Protein AF-A0A929D442-F1 (afdb_monomer_lite)

Foldseek 3Di:
DVVVVVVVVVVVVVVVVVVVVVVVVVPPDDPPPPPPPDDDADDDDPDDPDDPVNCVVPDDDDDDDDPDDDDSD

Structure (mmCIF, N/CA/C/O backbone):
data_AF-A0A929D442-F1
#
_entry.id   AF-A0A929D442-F1
#
loop_
_atom_site.group_PDB
_atom_site.id
_atom_site.type_symbol
_atom_site.label_atom_id
_atom_site.label_alt_id
_atom_site.label_comp_id
_atom_site.label_asym_id
_atom_site.label_entity_id
_atom_site.label_seq_id
_atom_site.pdbx_PDB_ins_code
_atom_site.Cartn_x
_atom_site.Cartn_y
_atom_site.Cartn_z
_atom_site.occupancy
_atom_site.B_iso_or_equiv
_atom_site.auth_seq_id
_atom_site.auth_comp_id
_atom_site.auth_asym_id
_atom_site.auth_atom_id
_atom_site.pdbx_PDB_model_num
ATOM 1 N N . MET A 1 1 ? 46.274 -11.051 -59.447 1.00 59.38 1 MET A N 1
ATOM 2 C CA . MET A 1 1 ? 46.194 -9.953 -58.450 1.00 59.38 1 MET A CA 1
ATOM 3 C C . MET A 1 1 ? 44.862 -9.906 -57.701 1.00 59.38 1 MET A C 1
ATOM 5 O O . MET A 1 1 ? 44.892 -9.732 -56.493 1.00 59.38 1 MET A O 1
ATOM 9 N N . ILE A 1 2 ? 43.728 -10.167 -58.362 1.00 65.81 2 ILE A N 1
ATOM 10 C CA . ILE A 1 2 ? 42.365 -10.124 -57.784 1.00 65.81 2 ILE A CA 1
ATOM 11 C C . ILE A 1 2 ? 42.175 -11.031 -56.544 1.00 65.81 2 ILE A C 1
ATOM 13 O O . ILE A 1 2 ? 41.556 -10.631 -55.568 1.00 65.81 2 ILE A O 1
ATOM 17 N N . LYS A 1 3 ? 42.778 -12.231 -56.520 1.00 64.38 3 LYS A N 1
ATOM 18 C CA . LYS A 1 3 ? 42.670 -13.161 -55.374 1.00 64.38 3 LYS A CA 1
ATOM 19 C C . LYS A 1 3 ? 43.351 -12.648 -54.092 1.00 64.38 3 LYS A C 1
ATOM 21 O O . LYS A 1 3 ? 42.904 -12.971 -53.000 1.00 64.38 3 LYS A O 1
ATOM 26 N N . LYS A 1 4 ? 44.417 -11.842 -54.216 1.00 66.75 4 LYS A N 1
ATOM 27 C CA . LYS A 1 4 ? 45.156 -11.286 -53.066 1.00 66.75 4 LYS A CA 1
ATOM 28 C C . LYS A 1 4 ? 44.412 -10.102 -52.441 1.00 66.75 4 LYS A C 1
ATOM 30 O O . LYS A 1 4 ? 44.351 -10.025 -51.222 1.00 66.75 4 LYS A O 1
ATOM 35 N N . SER A 1 5 ? 43.795 -9.229 -53.248 1.00 67.19 5 SER A N 1
ATOM 36 C CA . SER A 1 5 ? 42.955 -8.140 -52.720 1.00 67.19 5 SER A CA 1
ATOM 37 C C . SER A 1 5 ? 41.661 -8.665 -52.090 1.00 67.19 5 SER A C 1
ATOM 39 O O . SER A 1 5 ? 41.208 -8.119 -51.087 1.00 67.19 5 SER A O 1
ATOM 41 N N . LEU A 1 6 ? 41.106 -9.765 -52.615 1.00 78.62 6 LEU A N 1
ATOM 42 C CA . LEU A 1 6 ? 39.960 -10.452 -52.014 1.00 78.62 6 LEU A CA 1
ATOM 43 C C . LEU A 1 6 ? 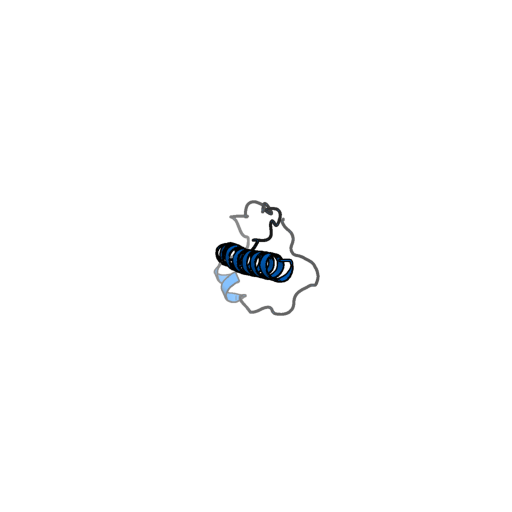40.307 -11.060 -50.643 1.00 78.62 6 LEU A C 1
ATOM 45 O O . LEU A 1 6 ? 39.558 -10.903 -49.688 1.00 78.62 6 LEU A O 1
ATOM 49 N N . LEU A 1 7 ? 41.474 -11.698 -50.510 1.00 80.25 7 LEU A N 1
ATOM 50 C CA . LEU A 1 7 ? 41.914 -12.273 -49.233 1.00 80.25 7 LEU A CA 1
ATOM 51 C C . LEU A 1 7 ? 42.128 -11.195 -48.152 1.00 80.25 7 LEU A C 1
ATOM 53 O O . LEU A 1 7 ? 41.752 -11.383 -46.997 1.00 80.25 7 LEU A O 1
ATOM 57 N N . VAL A 1 8 ? 42.712 -10.052 -48.530 1.00 82.31 8 VAL A N 1
ATOM 58 C CA . VAL A 1 8 ? 42.981 -8.933 -47.610 1.00 82.31 8 VAL A CA 1
ATOM 59 C C . VAL A 1 8 ? 41.687 -8.253 -47.160 1.00 82.31 8 VAL A C 1
ATOM 61 O O . VAL A 1 8 ? 41.542 -7.940 -45.981 1.00 82.31 8 VAL A O 1
ATOM 64 N N . THR A 1 9 ? 40.725 -8.074 -48.068 1.00 81.00 9 THR A N 1
ATOM 65 C CA . THR A 1 9 ? 39.416 -7.495 -47.726 1.00 81.00 9 THR A CA 1
ATOM 66 C C . THR A 1 9 ? 38.608 -8.420 -46.819 1.00 81.00 9 THR A C 1
ATOM 68 O O . THR A 1 9 ? 38.086 -7.958 -45.808 1.00 81.00 9 THR A O 1
ATOM 71 N N . VAL A 1 10 ? 38.590 -9.730 -47.090 1.00 85.25 10 VAL A N 1
ATOM 72 C CA . VAL A 1 10 ? 37.918 -10.713 -46.221 1.00 85.25 10 VAL A CA 1
ATOM 73 C C . VAL A 1 10 ? 38.552 -10.742 -44.827 1.00 85.25 10 VAL A C 1
ATOM 75 O O . VAL A 1 10 ? 37.837 -10.616 -43.834 1.00 85.25 10 VAL A O 1
ATOM 78 N N . SER A 1 11 ? 39.883 -10.811 -44.731 1.00 82.38 11 SER A N 1
ATOM 79 C CA . SER A 1 11 ? 40.589 -10.773 -43.440 1.00 82.38 11 SER A CA 1
ATOM 80 C C . SER A 1 11 ? 40.274 -9.495 -42.648 1.00 82.38 11 SER A C 1
ATOM 82 O O . SER A 1 11 ? 39.945 -9.560 -41.463 1.00 82.38 11 SER A O 1
ATOM 84 N N . GLY A 1 12 ? 40.260 -8.338 -43.321 1.00 87.19 12 GLY A N 1
ATOM 85 C CA . GLY A 1 12 ? 39.897 -7.060 -42.705 1.00 87.19 12 GLY A CA 1
ATOM 86 C C . GLY A 1 12 ? 38.469 -7.039 -42.154 1.00 87.19 12 GLY A C 1
ATOM 87 O O . GLY A 1 12 ? 38.255 -6.584 -41.032 1.00 87.19 12 GLY A O 1
ATOM 88 N N . THR A 1 13 ? 37.496 -7.584 -42.895 1.00 84.06 13 THR A N 1
ATOM 89 C CA . THR A 1 13 ? 36.101 -7.657 -42.422 1.00 84.06 13 THR A CA 1
ATOM 90 C C . THR A 1 13 ? 35.933 -8.575 -41.212 1.00 84.06 13 THR A C 1
ATOM 92 O O . THR A 1 13 ? 35.201 -8.232 -40.289 1.00 84.06 13 THR A O 1
ATOM 95 N N . VAL A 1 14 ? 36.653 -9.700 -41.161 1.00 88.56 14 VAL A N 1
ATOM 96 C CA . VAL A 1 14 ? 36.596 -10.633 -40.024 1.00 88.56 14 VAL A CA 1
ATOM 97 C C . VAL A 1 14 ? 37.173 -9.991 -38.763 1.00 88.56 14 VAL A C 1
ATOM 99 O O . VAL A 1 14 ? 36.549 -10.046 -37.706 1.00 88.56 14 VAL A O 1
ATOM 102 N N . VAL A 1 15 ? 38.323 -9.320 -38.873 1.00 88.00 15 VAL A N 1
ATOM 103 C CA . VAL A 1 15 ? 38.932 -8.604 -37.739 1.00 88.00 15 VAL A CA 1
ATOM 104 C C . VAL A 1 15 ? 38.023 -7.473 -37.252 1.00 88.00 15 VAL A C 1
ATOM 106 O O . VAL A 1 15 ? 37.854 -7.293 -36.045 1.00 88.00 15 VAL A O 1
ATOM 109 N N . PHE A 1 16 ? 37.380 -6.752 -38.173 1.00 85.50 16 PHE A N 1
ATOM 110 C CA . PHE A 1 16 ? 36.427 -5.698 -37.834 1.00 85.50 16 PHE A CA 1
ATOM 111 C C . PHE A 1 16 ? 35.210 -6.236 -37.066 1.00 85.50 16 PHE A C 1
ATOM 113 O O . PHE A 1 16 ? 34.825 -5.661 -36.049 1.00 85.50 16 PHE A O 1
ATOM 120 N N . LEU A 1 17 ? 34.643 -7.371 -37.490 1.00 85.25 17 LEU A N 1
ATOM 121 C CA . LEU A 1 17 ? 33.518 -8.007 -36.797 1.00 85.25 17 LEU A CA 1
ATOM 122 C C . LEU A 1 17 ? 33.896 -8.496 -35.390 1.00 85.25 17 LEU A C 1
ATOM 124 O O . LEU A 1 17 ? 33.112 -8.326 -34.457 1.00 85.25 17 LEU A O 1
ATOM 128 N N . ILE A 1 18 ? 35.105 -9.039 -35.212 1.00 84.06 18 ILE A N 1
ATOM 129 C CA . ILE A 1 18 ? 35.604 -9.479 -33.897 1.00 84.06 18 ILE A CA 1
ATOM 130 C C . ILE A 1 18 ? 35.777 -8.282 -32.949 1.00 84.06 18 ILE A C 1
ATOM 132 O O . ILE A 1 18 ? 35.359 -8.347 -31.792 1.00 84.06 18 ILE A O 1
ATOM 136 N N . LEU A 1 19 ? 36.326 -7.166 -33.440 1.00 82.81 19 LEU A N 1
ATOM 137 C CA . LEU A 1 19 ? 36.468 -5.934 -32.656 1.00 82.81 19 LEU A CA 1
ATOM 138 C C . LEU A 1 19 ? 35.106 -5.342 -32.260 1.00 82.81 19 LEU A C 1
ATOM 140 O O . LEU A 1 19 ? 34.923 -4.952 -31.108 1.00 82.81 19 LEU A O 1
ATOM 144 N N . MET A 1 20 ? 34.134 -5.324 -33.177 1.00 76.88 20 MET A N 1
ATOM 145 C CA . MET A 1 20 ? 32.784 -4.818 -32.895 1.00 76.88 20 MET A CA 1
ATOM 146 C C . MET A 1 20 ? 32.020 -5.701 -31.898 1.00 76.88 20 MET A C 1
ATOM 148 O O . MET A 1 20 ? 31.344 -5.174 -31.015 1.00 76.88 20 MET A O 1
ATOM 152 N N . SER A 1 21 ? 32.186 -7.027 -31.964 1.00 73.56 21 SER A N 1
ATOM 153 C CA . SER A 1 21 ? 31.581 -7.957 -30.999 1.00 73.56 21 SER A CA 1
ATOM 154 C C . SER A 1 21 ? 32.110 -7.767 -29.570 1.00 73.56 21 SER A C 1
ATOM 156 O O . SER A 1 21 ? 31.384 -8.024 -28.607 1.00 73.56 21 SER A O 1
ATOM 158 N N . GLY A 1 22 ? 33.361 -7.325 -29.403 1.00 67.25 22 GLY A N 1
ATOM 159 C CA . GLY A 1 22 ? 33.912 -6.999 -28.084 1.00 67.25 2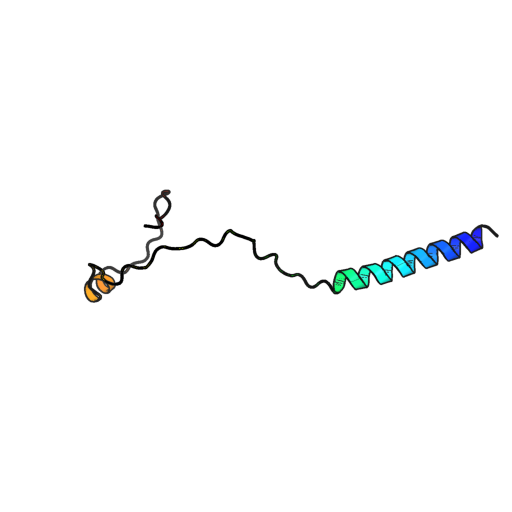2 GLY A CA 1
ATOM 160 C C . GLY A 1 22 ? 33.249 -5.767 -27.456 1.00 67.25 22 GLY A C 1
ATOM 161 O O . GLY A 1 22 ? 32.999 -5.740 -26.252 1.00 67.25 22 GLY A O 1
ATOM 162 N N . ILE A 1 23 ? 32.889 -4.775 -28.277 1.00 66.69 23 ILE A N 1
ATOM 163 C CA . ILE A 1 23 ? 32.247 -3.526 -27.832 1.00 66.69 23 ILE A CA 1
ATOM 164 C C . ILE A 1 23 ? 30.797 -3.774 -27.386 1.00 66.69 23 ILE A C 1
ATOM 166 O O . ILE A 1 23 ? 30.327 -3.153 -26.426 1.00 66.69 23 ILE A O 1
ATOM 170 N N . THR A 1 24 ? 30.093 -4.716 -28.023 1.00 62.59 24 THR A N 1
ATOM 171 C CA . THR A 1 24 ? 28.718 -5.078 -27.640 1.00 62.59 24 THR A CA 1
ATOM 172 C C . THR A 1 24 ? 28.651 -5.838 -26.313 1.00 62.59 24 THR A C 1
ATOM 174 O O . THR A 1 24 ? 27.692 -5.663 -25.572 1.00 62.59 24 THR A O 1
ATOM 177 N N . MET A 1 25 ? 29.675 -6.629 -25.966 1.00 60.69 25 MET A N 1
ATOM 178 C CA . MET A 1 25 ? 29.736 -7.382 -24.697 1.00 60.69 25 MET A CA 1
ATOM 179 C C . MET A 1 25 ? 30.011 -6.485 -23.475 1.00 60.69 25 MET A C 1
ATOM 181 O O . MET A 1 25 ? 29.614 -6.817 -22.362 1.00 60.69 25 MET A O 1
ATOM 185 N N . ALA A 1 26 ? 30.684 -5.344 -23.672 1.00 61.25 26 ALA A N 1
ATOM 186 C CA . ALA A 1 26 ? 31.003 -4.388 -22.607 1.00 61.25 26 ALA A CA 1
ATOM 187 C C . ALA A 1 26 ? 29.820 -3.479 -22.221 1.00 61.25 26 ALA A C 1
ATOM 189 O O . ALA A 1 26 ? 29.843 -2.842 -21.166 1.00 61.25 26 ALA A O 1
ATOM 190 N N . HIS A 1 27 ? 28.771 -3.430 -23.047 1.00 60.28 27 HIS A N 1
ATOM 191 C CA . HIS A 1 27 ? 27.516 -2.772 -22.701 1.00 60.28 27 HIS A CA 1
ATOM 192 C C . HIS A 1 27 ? 26.720 -3.694 -21.778 1.00 60.28 27 HIS A C 1
ATOM 194 O O . HIS A 1 27 ? 25.833 -4.427 -22.208 1.00 60.28 27 HIS A O 1
ATOM 200 N N . GLY A 1 28 ? 27.090 -3.681 -20.495 1.00 59.62 28 GLY A N 1
ATOM 201 C CA . GLY A 1 28 ? 26.373 -4.401 -19.450 1.00 59.62 28 GLY A CA 1
ATOM 202 C C . GLY A 1 28 ? 24.871 -4.142 -19.549 1.00 59.62 28 GLY A C 1
ATOM 203 O O . GLY A 1 28 ? 24.442 -3.007 -19.763 1.00 59.62 28 GLY A O 1
ATOM 204 N N . PHE A 1 29 ? 24.083 -5.207 -19.411 1.00 58.31 29 PHE A N 1
ATOM 205 C CA . PHE A 1 29 ? 22.628 -5.151 -19.406 1.00 58.31 29 PHE A CA 1
ATOM 206 C C . PHE A 1 29 ? 22.171 -4.239 -18.262 1.00 58.31 29 PHE A C 1
ATOM 208 O O . PHE A 1 29 ? 22.101 -4.654 -17.105 1.00 58.31 29 PHE A O 1
ATOM 215 N N . LYS A 1 30 ? 21.905 -2.968 -18.567 1.00 63.88 30 LYS A N 1
ATOM 216 C CA . LYS A 1 30 ? 21.126 -2.110 -17.684 1.00 63.88 30 LYS A CA 1
ATOM 217 C C . LYS A 1 30 ? 19.682 -2.539 -17.889 1.00 63.88 30 LYS A C 1
ATOM 219 O O . LYS A 1 30 ? 19.189 -2.334 -18.998 1.00 63.88 30 LYS A O 1
ATOM 224 N N . PRO A 1 31 ? 19.008 -3.140 -16.891 1.00 60.81 31 PRO A N 1
ATOM 225 C CA . PRO A 1 31 ? 17.567 -3.245 -16.980 1.00 60.81 31 PRO A CA 1
ATOM 226 C C . PRO A 1 31 ? 17.069 -1.817 -17.174 1.00 60.81 31 PRO A C 1
ATOM 228 O O . PRO A 1 31 ? 17.376 -0.929 -16.373 1.00 60.81 31 PRO A O 1
ATOM 231 N N . GLU A 1 32 ? 16.401 -1.585 -18.295 1.00 61.91 32 GLU A N 1
ATOM 232 C CA . GLU A 1 32 ? 15.647 -0.371 -18.528 1.00 61.91 32 GLU A CA 1
ATOM 233 C C . GLU A 1 32 ? 14.551 -0.404 -17.471 1.00 61.91 32 GLU A C 1
ATOM 235 O O . GLU A 1 32 ? 13.525 -1.059 -17.632 1.00 61.91 32 GLU A O 1
ATOM 240 N N . ALA A 1 33 ? 14.852 0.164 -16.297 1.00 63.28 33 ALA A N 1
ATOM 241 C CA . ALA A 1 33 ? 13.850 0.442 -15.294 1.00 63.28 33 ALA A CA 1
ATOM 242 C C . ALA A 1 33 ? 12.796 1.224 -16.058 1.00 63.28 33 ALA A C 1
ATOM 244 O O . ALA A 1 33 ? 13.114 2.311 -16.553 1.00 63.28 33 ALA A O 1
ATOM 245 N N . GLU A 1 34 ? 11.624 0.610 -16.256 1.00 62.34 34 GLU A N 1
ATOM 246 C CA . GLU A 1 34 ? 10.524 1.240 -16.963 1.00 62.34 34 GLU A CA 1
ATOM 247 C C . GLU A 1 34 ? 10.470 2.674 -16.465 1.00 62.34 34 GLU A C 1
ATOM 249 O O . GLU A 1 34 ? 10.371 2.918 -15.257 1.00 62.34 34 GLU A O 1
ATOM 254 N N . SER A 1 35 ? 10.618 3.626 -17.385 1.00 59.28 35 SER A N 1
ATOM 255 C CA . SER A 1 35 ? 10.401 5.035 -17.096 1.00 59.28 35 SER A CA 1
ATOM 256 C C . SER A 1 35 ? 8.897 5.236 -16.896 1.00 59.28 35 SER A C 1
ATOM 258 O O . SER A 1 35 ? 8.214 5.937 -17.638 1.00 59.28 35 SER A O 1
ATOM 260 N N . GLY A 1 36 ? 8.344 4.535 -15.909 1.00 63.38 36 GLY A N 1
ATOM 261 C CA . GLY A 1 36 ? 7.032 4.771 -15.380 1.00 63.38 36 GLY A CA 1
ATOM 262 C C . GLY A 1 36 ? 7.050 6.172 -14.802 1.00 63.38 36 GLY A C 1
ATOM 263 O O . GLY A 1 36 ? 7.927 6.547 -14.021 1.00 63.38 36 GLY A O 1
ATOM 264 N N . LYS A 1 37 ? 6.074 6.971 -15.217 1.00 78.06 37 LYS A N 1
ATOM 265 C CA . LYS A 1 37 ? 5.784 8.268 -14.618 1.00 78.06 37 LYS A CA 1
ATOM 266 C C . LYS A 1 37 ? 5.704 8.091 -13.099 1.00 78.06 37 LYS A C 1
ATOM 268 O O . LYS A 1 37 ? 4.874 7.322 -12.621 1.00 78.06 37 LYS A O 1
ATOM 273 N N . THR A 1 38 ? 6.544 8.797 -12.341 1.00 86.00 38 THR A N 1
ATOM 274 C CA . THR A 1 38 ? 6.491 8.774 -10.874 1.00 86.00 38 THR A CA 1
ATOM 275 C C . THR A 1 38 ? 5.088 9.159 -10.406 1.00 86.00 38 THR A C 1
ATOM 277 O O . THR A 1 38 ? 4.631 10.278 -10.653 1.00 86.00 38 THR A O 1
ATOM 280 N N . ILE A 1 39 ? 4.399 8.242 -9.727 1.00 87.50 39 ILE A N 1
ATOM 281 C CA . ILE A 1 39 ? 3.066 8.490 -9.174 1.00 87.50 39 ILE A CA 1
ATOM 282 C C . ILE A 1 39 ? 3.244 9.147 -7.804 1.00 87.50 39 ILE A C 1
ATOM 284 O O . ILE A 1 39 ? 3.721 8.517 -6.862 1.00 87.50 39 ILE A O 1
ATOM 288 N N . LYS A 1 40 ? 2.879 10.428 -7.689 1.00 91.44 40 LYS A N 1
ATOM 289 C CA . LYS A 1 40 ? 2.823 11.112 -6.391 1.00 91.44 40 LYS A CA 1
ATOM 290 C C . LYS A 1 40 ? 1.606 10.607 -5.622 1.00 91.44 40 LYS A C 1
ATOM 292 O O . LYS A 1 40 ? 0.485 10.727 -6.106 1.00 91.44 40 LYS A O 1
ATOM 297 N N . LEU A 1 41 ? 1.842 10.047 -4.442 1.00 93.50 41 LEU A N 1
ATOM 298 C CA . LEU A 1 41 ? 0.793 9.599 -3.532 1.00 93.50 41 LEU A CA 1
ATOM 299 C C . LEU A 1 41 ? 0.316 10.768 -2.654 1.00 93.50 41 LEU A C 1
ATOM 301 O O . LEU A 1 41 ? 1.099 11.692 -2.410 1.00 93.50 41 LEU A O 1
ATOM 305 N N . PRO A 1 42 ? -0.939 10.746 -2.174 1.00 94.56 42 PRO A N 1
ATOM 306 C CA . PRO A 1 42 ? -1.402 11.697 -1.167 1.00 94.56 42 PRO A CA 1
ATOM 307 C C . PRO A 1 42 ? -0.627 11.524 0.143 1.00 94.56 42 PRO A C 1
ATOM 309 O O . PRO A 1 42 ? -0.062 10.462 0.427 1.00 94.56 42 PRO A O 1
ATOM 312 N N . GLU A 1 43 ? -0.696 12.534 1.004 1.00 95.44 43 GLU A N 1
ATOM 313 C CA . GLU A 1 43 ? -0.219 12.385 2.373 1.00 95.44 43 GLU A CA 1
ATOM 314 C C . GLU A 1 43 ? -1.048 11.327 3.138 1.00 95.44 43 GLU A C 1
ATOM 316 O O . GLU A 1 43 ? -2.272 11.190 2.956 1.00 95.44 43 GLU A O 1
ATOM 321 N N . PRO A 1 44 ? -0.403 10.508 3.987 1.00 93.69 44 PRO A N 1
ATOM 322 C CA . PRO A 1 44 ? -1.110 9.532 4.797 1.00 93.69 44 PRO A CA 1
ATOM 323 C C . PRO A 1 44 ? -1.974 10.230 5.852 1.00 93.69 44 PRO A C 1
ATOM 325 O O . PRO A 1 44 ? -1.665 11.311 6.338 1.00 93.69 44 PRO A O 1
ATOM 328 N N . ARG A 1 45 ? -3.062 9.564 6.251 1.00 92.69 45 ARG A N 1
ATOM 329 C CA . ARG A 1 45 ? -3.819 9.982 7.435 1.00 92.69 45 ARG A CA 1
ATOM 330 C C . ARG A 1 45 ? -3.124 9.361 8.637 1.00 92.69 45 ARG A C 1
ATOM 332 O O . ARG A 1 45 ? -3.002 8.139 8.672 1.00 92.69 45 ARG A O 1
ATOM 339 N N . ILE A 1 46 ? -2.671 10.190 9.568 1.00 93.81 46 ILE A N 1
ATOM 340 C CA . ILE A 1 46 ? -1.975 9.734 10.778 1.00 93.81 46 ILE A CA 1
ATOM 341 C C . ILE A 1 46 ? -2.946 9.302 11.884 1.00 93.81 46 ILE A C 1
ATOM 343 O O . ILE A 1 46 ? -2.623 8.403 12.652 1.00 93.81 46 ILE A O 1
ATOM 347 N N . ASP A 1 47 ? -4.167 9.842 11.879 1.00 93.69 47 ASP A N 1
ATOM 348 C CA . ASP A 1 47 ? -5.217 9.486 12.833 1.00 93.69 47 ASP A CA 1
ATOM 349 C C . ASP A 1 47 ? -6.225 8.517 12.198 1.00 93.69 47 ASP A C 1
ATOM 351 O O . ASP A 1 47 ? -7.006 8.877 11.306 1.00 93.69 47 ASP A O 1
ATOM 355 N N . GLY A 1 48 ? -6.174 7.259 12.643 1.00 89.81 48 GLY A N 1
ATOM 356 C CA . GLY A 1 48 ? -7.060 6.178 12.212 1.00 89.81 48 GLY A CA 1
ATOM 357 C C . GLY A 1 48 ? -8.172 5.884 13.222 1.00 89.81 48 GLY A C 1
ATOM 358 O O . GLY A 1 48 ? -7.999 6.034 14.423 1.00 89.81 48 GLY A O 1
ATOM 359 N N . GLU A 1 49 ? -9.318 5.408 12.735 1.00 94.94 49 GLU A N 1
ATOM 360 C CA . GLU A 1 49 ? -10.492 5.091 13.573 1.00 94.94 49 GLU A CA 1
ATOM 361 C C . GLU A 1 49 ? -10.410 3.710 14.255 1.00 94.94 49 GLU A C 1
ATOM 363 O O . GLU A 1 49 ? -11.210 3.388 15.133 1.00 94.94 49 GLU A O 1
ATOM 368 N N . MET A 1 50 ? -9.477 2.847 13.837 1.00 95.31 50 MET A N 1
ATOM 369 C CA . MET A 1 50 ? -9.366 1.469 14.323 1.00 95.31 50 MET A CA 1
ATOM 370 C C . MET A 1 50 ? -8.320 1.350 15.435 1.00 95.31 50 MET A C 1
ATOM 372 O O . MET A 1 50 ? -7.164 1.707 15.230 1.00 95.31 50 MET A O 1
ATOM 376 N N . SER A 1 51 ? -8.703 0.767 16.577 1.00 96.94 51 SER A N 1
ATOM 377 C CA . SER A 1 51 ? -7.749 0.418 17.638 1.00 96.94 51 SER A CA 1
ATOM 378 C C . SER A 1 51 ? -6.842 -0.745 17.226 1.00 96.94 51 SER A C 1
ATOM 380 O O . SER A 1 51 ? -7.220 -1.605 16.420 1.00 96.94 51 SER A O 1
ATOM 382 N N . VAL A 1 52 ? -5.659 -0.809 17.832 1.00 96.25 52 VAL A N 1
ATOM 383 C CA . VAL A 1 52 ? -4.667 -1.858 17.565 1.00 96.25 52 VAL A CA 1
ATOM 384 C C . VAL A 1 52 ? -5.205 -3.238 17.954 1.00 96.25 52 VAL A C 1
ATOM 386 O O . VAL A 1 52 ? -5.097 -4.192 17.184 1.00 96.25 52 VAL A O 1
ATOM 389 N N . GLU A 1 53 ? -5.863 -3.347 19.105 1.00 98.25 53 GLU A N 1
ATOM 390 C CA . GLU A 1 53 ? -6.434 -4.596 19.622 1.00 98.25 53 GLU A CA 1
ATOM 391 C C . GLU A 1 53 ? -7.513 -5.132 18.677 1.00 98.25 53 GLU A C 1
ATOM 393 O O . GLU A 1 53 ? -7.527 -6.317 18.333 1.00 98.25 53 GLU A O 1
ATOM 398 N N . ARG A 1 54 ? -8.392 -4.244 18.192 1.00 97.94 54 ARG A N 1
ATOM 399 C CA . ARG A 1 54 ? -9.447 -4.599 17.236 1.00 97.94 54 ARG A CA 1
ATOM 400 C C . ARG A 1 54 ? -8.858 -5.033 15.893 1.00 97.94 54 ARG A C 1
ATOM 402 O O . ARG A 1 54 ? -9.403 -5.948 15.272 1.00 97.94 54 ARG A O 1
ATOM 409 N N . ALA A 1 55 ? -7.764 -4.414 15.446 1.00 97.81 55 ALA A N 1
ATOM 410 C CA . ALA A 1 55 ? -7.063 -4.815 14.227 1.00 97.81 55 ALA A CA 1
ATOM 411 C C . ALA A 1 55 ? -6.463 -6.223 14.360 1.00 97.81 55 ALA A C 1
ATOM 413 O O . ALA A 1 55 ? -6.664 -7.063 13.479 1.00 97.81 55 ALA A O 1
ATOM 414 N N . LEU A 1 56 ? -5.797 -6.509 15.485 1.00 98.19 56 LEU A N 1
ATOM 415 C CA . LEU A 1 56 ? -5.224 -7.826 15.778 1.00 98.19 56 LEU A CA 1
ATOM 416 C C . LEU A 1 56 ? -6.299 -8.910 15.841 1.00 98.19 56 LEU A C 1
ATOM 418 O O . LEU A 1 56 ? -6.142 -9.958 15.215 1.00 98.19 56 LEU A O 1
ATOM 422 N N . GLN A 1 57 ? -7.413 -8.634 16.522 1.00 98.50 57 GLN A N 1
ATOM 423 C CA . GLN A 1 57 ? -8.535 -9.566 16.626 1.00 98.50 57 GLN A CA 1
ATOM 424 C C . GLN A 1 57 ? -9.144 -9.902 15.255 1.00 98.50 57 GLN A C 1
ATOM 426 O O . GLN A 1 57 ? -9.550 -11.037 15.019 1.00 98.50 57 GLN A O 1
ATOM 431 N N . LYS A 1 58 ? -9.219 -8.925 14.341 1.00 97.88 58 LYS A N 1
ATOM 4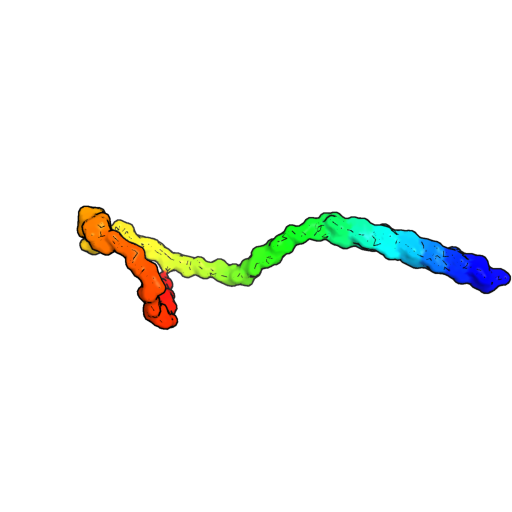32 C CA . LYS A 1 58 ? -9.844 -9.093 13.017 1.00 97.88 58 LYS A CA 1
ATOM 433 C C . LYS A 1 58 ? -8.896 -9.597 11.925 1.00 97.88 58 LYS A C 1
ATOM 435 O O . LYS A 1 58 ? -9.357 -9.897 10.821 1.00 97.88 58 LYS A O 1
ATOM 440 N N . ARG A 1 59 ? -7.588 -9.670 12.184 1.00 97.75 59 ARG A N 1
ATOM 441 C CA . ARG A 1 59 ? 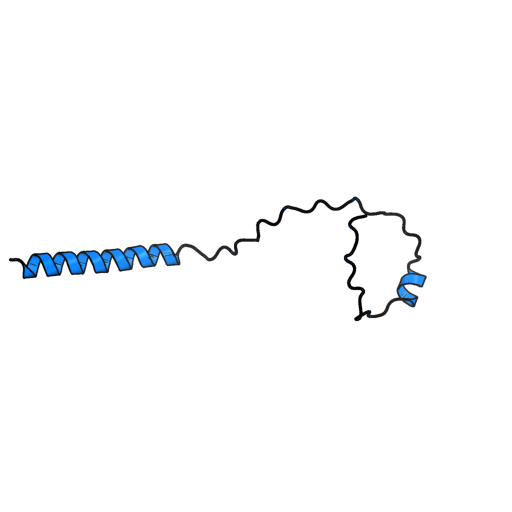-6.568 -9.987 11.175 1.00 97.75 59 ARG A CA 1
ATOM 442 C C . ARG A 1 59 ? -6.751 -11.403 10.618 1.00 97.75 59 ARG A C 1
ATOM 444 O O . ARG A 1 59 ? -6.658 -12.388 11.344 1.00 97.75 59 ARG A O 1
ATOM 451 N N . ARG A 1 60 ? -6.922 -11.511 9.300 1.00 97.62 60 ARG A N 1
ATOM 452 C CA . ARG A 1 60 ? -7.032 -12.779 8.559 1.00 97.62 60 ARG A CA 1
ATOM 453 C C . ARG A 1 60 ? -6.463 -12.634 7.148 1.00 97.62 60 ARG A C 1
ATOM 455 O O . ARG A 1 60 ? -6.332 -11.518 6.655 1.00 97.62 60 ARG A O 1
ATOM 462 N N . SER A 1 61 ? -6.155 -13.745 6.482 1.00 98.06 61 SER A N 1
ATOM 463 C CA . SER A 1 61 ? -5.814 -13.73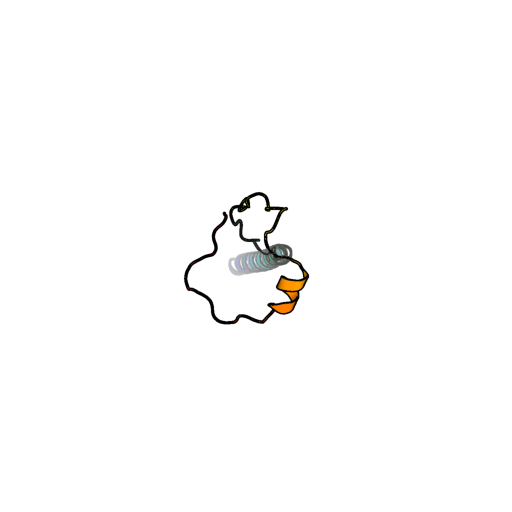0 5.053 1.00 98.06 61 SER A CA 1
ATOM 464 C C . SER A 1 61 ? -7.074 -13.538 4.205 1.00 98.06 61 SER A C 1
ATOM 466 O O . SER A 1 61 ? -8.071 -14.228 4.411 1.00 98.06 61 SER A O 1
ATOM 468 N N . ILE A 1 62 ? -7.016 -12.628 3.237 1.00 97.25 62 ILE A N 1
ATOM 469 C CA . ILE A 1 62 ? -8.048 -12.412 2.215 1.00 97.25 62 ILE A CA 1
ATOM 470 C C . ILE A 1 62 ? -7.412 -12.805 0.880 1.00 97.25 62 ILE A C 1
ATOM 472 O O . ILE A 1 62 ? -6.286 -12.390 0.629 1.00 97.25 62 ILE A O 1
ATOM 476 N N . ARG A 1 63 ? -8.076 -13.655 0.086 1.00 97.19 63 ARG A N 1
ATOM 477 C CA . ARG A 1 63 ? -7.556 -14.183 -1.197 1.00 97.19 63 ARG A CA 1
ATOM 478 C C . ARG A 1 63 ? -8.522 -14.011 -2.371 1.00 97.19 63 ARG A C 1
ATOM 480 O O . ARG A 1 63 ? -8.209 -14.415 -3.481 1.00 97.19 63 ARG A O 1
ATOM 487 N N . GLU A 1 64 ? -9.675 -13.413 -2.109 1.00 97.94 64 GLU A N 1
ATOM 488 C CA . GLU A 1 64 ? -10.681 -13.048 -3.100 1.00 97.94 64 GLU A CA 1
ATOM 489 C C . GLU A 1 64 ? -10.879 -11.536 -2.996 1.00 97.94 64 GLU A C 1
ATOM 491 O O . GLU A 1 64 ? -11.001 -11.002 -1.887 1.00 97.94 64 GLU A O 1
ATOM 496 N N . TYR A 1 65 ? -10.857 -10.850 -4.135 1.00 97.00 65 TYR A N 1
ATOM 497 C CA . TYR A 1 65 ? -10.874 -9.392 -4.226 1.00 97.00 65 TYR A CA 1
ATOM 498 C C . TYR A 1 65 ? -11.942 -8.945 -5.222 1.00 97.00 65 TYR A C 1
ATOM 500 O O . TYR A 1 65 ? -12.407 -9.733 -6.040 1.00 97.00 65 TYR A O 1
ATOM 508 N N . ARG A 1 66 ? -12.334 -7.673 -5.134 1.00 97.94 66 ARG A N 1
ATOM 509 C CA . ARG A 1 66 ? -13.192 -7.038 -6.140 1.00 97.94 66 ARG A CA 1
ATOM 510 C C . ARG A 1 66 ? -12.361 -6.683 -7.372 1.00 97.94 66 ARG A C 1
ATOM 512 O O . ARG A 1 66 ? -11.175 -6.400 -7.232 1.00 97.94 66 ARG A O 1
ATOM 519 N N . ASP A 1 67 ? -13.015 -6.625 -8.528 1.00 97.62 67 ASP A N 1
ATOM 520 C CA . ASP A 1 67 ? -12.389 -6.190 -9.785 1.00 97.62 67 ASP A CA 1
ATOM 521 C C . ASP A 1 67 ? -12.085 -4.679 -9.805 1.00 97.62 67 ASP A C 1
ATOM 523 O O . ASP A 1 67 ? -11.281 -4.208 -10.607 1.00 97.62 67 ASP A O 1
ATOM 527 N N . ASP A 1 68 ? -12.711 -3.910 -8.908 1.00 97.19 68 ASP A N 1
ATOM 528 C CA . ASP A 1 68 ? -12.505 -2.467 -8.801 1.00 97.19 68 ASP A CA 1
ATOM 529 C C . ASP A 1 68 ? -11.091 -2.124 -8.291 1.00 97.19 68 ASP A C 1
ATOM 531 O O . ASP A 1 68 ? -10.638 -2.691 -7.287 1.00 97.19 68 ASP A O 1
ATOM 535 N N . PRO A 1 69 ? -10.404 -1.141 -8.906 1.00 95.94 69 PRO A N 1
ATOM 536 C CA . PRO A 1 69 ? -9.093 -0.701 -8.451 1.00 95.94 69 PRO A CA 1
ATOM 537 C C . PRO A 1 69 ? -9.173 0.051 -7.117 1.00 95.94 69 PRO A C 1
ATOM 539 O O . PRO A 1 69 ? -10.188 0.653 -6.761 1.00 95.94 69 PRO A O 1
ATOM 542 N N . LEU A 1 70 ? -8.054 0.077 -6.390 1.00 94.62 70 LEU A N 1
ATOM 543 C CA . LEU A 1 70 ? -7.928 0.890 -5.184 1.00 94.62 70 LEU A CA 1
ATOM 544 C C . LEU A 1 70 ? -7.814 2.378 -5.545 1.00 94.62 70 LEU A C 1
ATOM 546 O O . LEU A 1 70 ? -7.206 2.752 -6.547 1.00 94.62 70 LEU A O 1
ATOM 550 N N . THR A 1 71 ? -8.375 3.237 -4.701 1.00 94.38 71 THR A N 1
ATOM 551 C CA . THR A 1 71 ? -8.319 4.687 -4.886 1.00 94.38 71 THR A CA 1
ATOM 552 C C . THR A 1 71 ? -7.015 5.279 -4.345 1.00 94.38 71 THR A C 1
ATOM 554 O O . THR A 1 71 ? -6.419 4.767 -3.398 1.00 94.38 71 THR A O 1
ATOM 557 N N . LEU A 1 72 ? -6.589 6.408 -4.918 1.00 90.06 72 LEU A N 1
ATOM 558 C CA . LEU A 1 72 ? -5.444 7.200 -4.452 1.00 90.06 72 LEU A CA 1
ATOM 559 C C . LEU A 1 72 ? -5.820 8.243 -3.381 1.00 90.06 72 LEU A C 1
ATOM 561 O O . LEU A 1 72 ? -5.007 9.110 -3.102 1.00 90.06 72 LEU A O 1
ATOM 565 N N . LYS A 1 73 ? -6.983 8.088 -2.732 1.00 71.94 73 LYS A N 1
ATOM 566 C CA . LYS A 1 73 ? -7.678 9.068 -1.870 1.00 71.94 73 LYS A CA 1
ATOM 567 C C . LYS A 1 73 ? -8.223 10.304 -2.574 1.00 71.94 73 LYS A C 1
ATOM 569 O O . LYS A 1 73 ? -7.626 10.764 -3.567 1.00 71.94 73 LYS A O 1
#

Radius of gyration: 31.37 Å; chains: 1; bounding box: 59×27×78 Å

pLDDT: mean 83.09, std 14.03, range [58.31, 98.5]

Secondary structure (DSSP, 8-state):
-HHHHHHHHHHHHHHHHHHHHHHHHTS--------PPP-PPPPPPS--SS-HHHHHHH--------SSPPP--

Sequence (73 aa):
MIKKSLLVTVSGTVVFLILMSGITMAHGFKPEAESGKTIKLPEPRIDGEMSVERALQKRRSIREYRDDPLTLK

=== Feature glossary ===
A reading guide for the features in this record.

Start from the sequence.

  · Sequence gives the chain of amino acids in standard one-letter code (A=alanine, C=cysteine, …, Y=tyrosine), read N→C. It is the only feature that is directly encoded by the gene; all structural features are derived from the folded form of this sequence.

Fold it, and you get atomic coordinates and the backbone conformation that goes with them.

  · Structure coordinates are given as an mmCIF _atom_site loop: one row per atom with element, residue name, chain id, sequence number, and x/y/z position in Å. Only the four main-chain atoms per residue are included here; side chains are omitted to keep the record compact.

  · Backbone dihedral angles. Every residue except chain termini has a φ (preceding-C → N → Cα → C) and a ψ (N → Cα → C → next-N). They are reported in degrees following the IUPAC sign convention. Secondary structure is essentially a statement about which (φ, ψ) basin each residue occupies.

  · Eight-state secondary structure (DSSP): H is the canonical α-helix, G the tighter 3₁₀-helix, I the wider π-helix; E/B are β-structure, T and S are turns and bends, and '-' is everything else. DSSP derives these from the pattern of main-chain N–H···O=C hydrogen bonds, not from the sequence.

  · SS3 is a coarse helix/strand/coil call (letters a/b/c) made by the P-SEA algorithm from inter-Cα distances and dihedrals. It is less detailed than DSSP but needs only Cα positions.

Summarize the fold with a handful of shape descriptors and a per-residue structural alphabet.

  · Radius of gyration (Rg) is the root-mean-square distance of Cα atoms from their centroid — a single number for overall size and compactness. A globular domain of N residues has Rg ≈ 2.2·N^0.38 Å; an extended or disordered chain has a much larger Rg. The Cα contact count is the number of residue pairs whose Cα atoms are within 8 Å and are more than four positions apart in sequence — a standard proxy for tertiary packing density. The bounding box is the smallest axis-aligned box enclosing all Cα atoms.

  · 3Di is Foldseek's structural alphabet. Each residue is assigned one of twenty discrete states based on how its Cα sits relative to its spatial (not sequential) neighbors. Aligning 3Di strings finds structural homologs roughly as well as full 3D superposition, but orders of magnitude faster.

  · Solvent-accessible surface area (SASA) is the area in Å² traced out by the centre of a 1.4 Å probe sphere (a water molecule) rolled over the protein's van der Waals surface (Shrake–Rupley / Lee–Richards construction). Buried residues have near-zero SASA; fully exposed residues can exceed 200 Å². The total SASA scales roughly with the number of surface residues.

Ask how reliable the model is.

  · For AlphaFold models, the B-factor field carries pLDDT — the model's own estimate of local accuracy on a 0–100 scale. Regions with pLDDT<50 should be treated as essentially unmodeled; they often correspond to intrinsically disordered segments.

  · For experimental (PDB) structures, the B-factor (temperature factor) quantifies the positional spread of each atom in the crystal — a combination of thermal vibration and static disorder — in units of Å². High B-factors mark flexible loops or poorly resolved regions; low B-factors mark the rigid, well-ordered core.

  · Predicted Aligned Error (PAE) is an AlphaFold confidence matrix: entry (i, j) is the expected error in the position of residue j, in ångströms, when the prediction is superimposed on the true structure at residue i. Low PAE within a block of residues means that block is internally rigid and well-predicted; high PAE between two blocks means their relative placement is uncertain even if each block individually is confident.

Place it in context: what it resembles, what it is annotated as, and how it looks.

  · Structural nearest neighbors (via Foldseek easy-search vs the PDB). Reported per hit: target PDB id, E-value, and alignment TM-score. A TM-score above ~0.5 is the conventional threshold for 'same fold'.

  · Functional annotations link the protein to curated databases. InterPro entries identify conserved domains and families by matching the sequence against member-database signatures (Pfam, PROSITE, CDD, …). Ge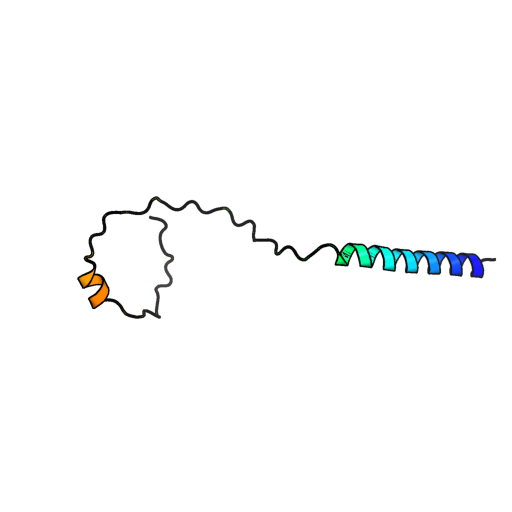ne Ontology (GO) terms describe molecular function, biological process, and cellular component in a controlled vocabulary. CATH places the structure in a hierarchical fold classification (Class/Architecture/Topology/Homologous-superfamily). The organism is the source species.

  · The contact map is a binary N×N matrix image: pixel (i, j) is dark where Cα_i and Cα_j are within 8 Å and |i−j|>4. Because the |i−j|>4 filter removes local helical contacts, off-diagonal stripes parallel to the main diagonal indicate parallel β-sheets; stripes perpendicular to it indicate antiparallel β-sheets. The Ramachandran plot scatters every residue's (φ, ψ) pair against the sterically allowed regions. The PAE heatmap renders the predicted-aligned-error matrix.

  · Six rendered views show the 3D structure from the faces of a cube — i.e. along ±x, ±y, ±z. Rendering representation is drawn randomly per protein from cartoon (secondary-structure ribbons), sticks (backbone bonds), or molecular surface; coloring is either N→C rainbow (blue at the N-terminus through red at the C-terminus) or one color per chain.